Protein AF-A0A0N4UDG3-F1 (afdb_monomer)

InterPro domains:
  IPR010849 Gonadal family [PF07324] (89-144)
  IPR010849 Gonadal family [PTHR13054] (72-143)

Secondary structure (DSSP, 8-state):
--S--HHHHHHHHHHHHHHHHTTS-HHHHTTS-HHHHHHHHHHHTTSTHHHHHHHHHHHHHHHHHHHHHHHHHHHHHHTTSTTHHHHHHHHHHHHHHHHHHHHHHHHHHHHHTT-TT------HHHHHHHHHHHHHHHHHHHHHHHHHHH-

Nearest PDB structures (foldseek):
  1few-assembly1_A  TM=1.941E-01  e=2.650E+00  Homo sapiens
  8auw-assembly1_D  TM=1.947E-01  e=3.270E+00  Homo sapiens
  1g73-assembly2_B  TM=1.860E-01  e=2.147E+00  Homo sapiens
  7xgg-assembly2_D  TM=2.128E-01  e=3.633E+00  synthetic construct
  6h2e-assembly1_P-2  TM=2.485E-01  e=9.364E+00  Aeromonas hydrophila subsp. hydrophila AL09-71

pLDDT: mean 94.0, std 8.51, range [50.91, 98.38]

Mean predicted aligned error: 4.44 Å

Sequence (151 aa):
MEHFSIEERRSFMKEEMEVFVSKLDTRTSEQFNSALQKAIIESLLDGTVFPIVESLADLQNMTERQLFANRQQQLIELQSVPDLDTRMRLIDMDIVYELDKITTQQQDTLARAGVPGFRITKNCREIILQMAIIRFIVGVQKKIQNLSNIS

Solvent-accessible surface area (backbone atoms only — not comparable to full-atom values): 8556 Å² total; per-residue (Å²): 118,96,77,66,51,72,67,56,51,51,51,52,49,48,55,51,47,54,61,50,45,74,71,46,56,70,78,60,32,68,70,60,37,74,68,53,51,50,48,43,50,63,55,47,72,86,49,67,50,58,63,52,54,52,52,52,49,50,52,49,54,52,50,54,52,49,52,5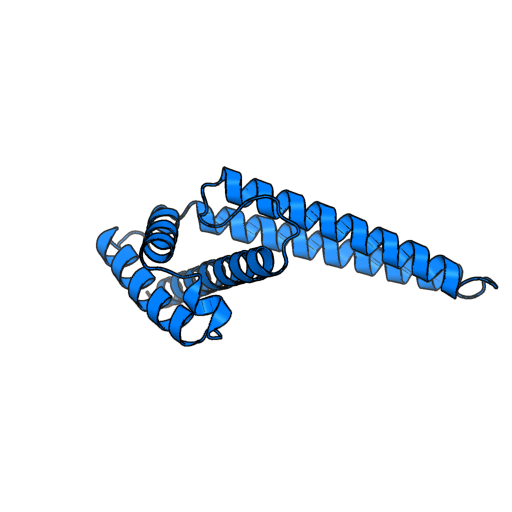2,52,52,51,54,52,50,50,66,75,36,69,86,48,98,56,38,71,62,53,50,52,52,52,53,50,52,50,52,54,53,51,52,50,52,50,45,51,50,27,43,51,40,31,74,72,58,42,70,82,46,54,72,74,87,50,67,70,57,49,53,48,41,52,51,51,51,53,49,55,55,50,50,50,53,51,54,54,53,54,54,75,76,108

Radius of gyration: 19.5 Å; Cα contacts (8 Å, |Δi|>4): 80; chains: 1; bounding box: 42×36×59 Å

Structure (mmCIF, N/CA/C/O backbone):
data_AF-A0A0N4UDG3-F1
#
_entry.id   AF-A0A0N4UDG3-F1
#
loop_
_atom_site.group_PDB
_atom_site.id
_atom_site.type_symbol
_atom_site.label_atom_id
_atom_site.label_alt_id
_atom_site.label_comp_id
_atom_site.label_asym_id
_atom_site.label_entity_id
_atom_site.label_seq_id
_atom_site.pdbx_PDB_ins_code
_atom_site.Cartn_x
_atom_site.Cartn_y
_atom_site.Cartn_z
_atom_site.occupancy
_atom_site.B_iso_or_equiv
_atom_site.auth_seq_id
_atom_site.auth_comp_id
_atom_site.auth_asym_id
_atom_site.auth_atom_id
_atom_site.pdbx_PDB_model_num
ATOM 1 N N . MET A 1 1 ? -1.680 17.991 20.068 1.00 50.91 1 MET A N 1
ATOM 2 C CA . MET A 1 1 ? -2.593 16.907 20.510 1.00 50.91 1 MET A CA 1
ATOM 3 C C . MET A 1 1 ? -2.157 16.278 21.842 1.00 50.91 1 MET A C 1
ATOM 5 O O . MET A 1 1 ? -2.417 15.105 22.062 1.00 50.91 1 MET A O 1
ATOM 9 N N . GLU A 1 2 ? -1.581 17.034 22.782 1.00 52.06 2 GLU A N 1
ATOM 10 C CA . GLU A 1 2 ? -1.288 16.494 24.128 1.00 52.06 2 GLU A CA 1
ATOM 11 C C . GLU A 1 2 ? -2.533 16.399 25.036 1.00 52.06 2 GLU A C 1
ATOM 13 O O . GLU A 1 2 ? -2.433 15.941 26.168 1.00 52.06 2 GLU A O 1
ATOM 18 N N . HIS A 1 3 ? -3.721 16.782 24.542 1.00 60.56 3 HIS A N 1
ATOM 19 C CA . HIS A 1 3 ? -4.931 16.917 25.365 1.00 60.56 3 HIS A CA 1
ATOM 20 C C . HIS A 1 3 ? -6.165 16.133 24.906 1.00 60.56 3 HIS A C 1
ATOM 22 O O . HIS A 1 3 ? -7.163 16.161 25.616 1.00 60.56 3 HIS A O 1
ATOM 28 N N . PHE A 1 4 ? -6.127 15.417 23.776 1.00 69.00 4 PHE A N 1
ATOM 29 C CA . PHE A 1 4 ? -7.256 14.552 23.415 1.00 69.00 4 PHE A CA 1
ATOM 30 C C . PHE A 1 4 ? -7.130 13.200 24.111 1.00 69.00 4 PHE A C 1
ATOM 32 O O . PHE A 1 4 ? -6.128 12.499 23.954 1.00 69.00 4 PHE A O 1
ATOM 39 N N . SER A 1 5 ? -8.172 12.816 24.839 1.00 85.44 5 SER A N 1
ATOM 40 C CA . SER A 1 5 ? -8.326 11.463 25.356 1.00 85.44 5 SER A CA 1
ATOM 41 C C . SER A 1 5 ? -8.369 10.443 24.211 1.00 85.44 5 SER A C 1
ATOM 43 O O . SER A 1 5 ? -8.727 10.751 23.070 1.00 85.44 5 SER A O 1
ATOM 45 N N . ILE A 1 6 ? -8.025 9.190 24.517 1.00 87.44 6 ILE A N 1
ATOM 46 C CA . ILE A 1 6 ? -8.108 8.081 23.555 1.00 87.44 6 ILE A CA 1
ATOM 47 C C . ILE A 1 6 ? -9.532 7.954 22.986 1.00 87.44 6 ILE A C 1
ATOM 49 O O . ILE A 1 6 ? -9.688 7.685 21.797 1.00 87.44 6 ILE A O 1
ATOM 53 N N . GLU A 1 7 ? -10.565 8.207 23.796 1.00 91.75 7 GLU A N 1
ATOM 54 C CA . GLU A 1 7 ? -11.965 8.142 23.359 1.00 91.75 7 GLU A CA 1
ATOM 55 C C . GLU A 1 7 ? -12.338 9.252 22.374 1.00 91.75 7 GLU A C 1
ATOM 57 O O . GLU A 1 7 ? -13.044 8.999 21.395 1.00 91.75 7 GLU A O 1
ATOM 62 N N . GLU A 1 8 ? -11.834 10.470 22.577 1.00 90.75 8 GLU A N 1
ATOM 63 C CA . GLU A 1 8 ? -12.046 11.566 21.628 1.00 90.75 8 GLU A CA 1
ATOM 64 C C . GLU A 1 8 ? -11.321 11.292 20.308 1.00 90.75 8 GLU A C 1
ATOM 66 O O . GLU A 1 8 ? -11.908 11.466 19.240 1.00 90.75 8 GLU A O 1
ATOM 71 N N . ARG A 1 9 ? -10.081 10.775 20.358 1.00 91.00 9 ARG A N 1
ATOM 72 C CA . ARG A 1 9 ? -9.344 10.365 19.147 1.00 91.00 9 ARG A CA 1
ATOM 73 C C . ARG A 1 9 ? -10.076 9.250 18.406 1.00 91.00 9 ARG A C 1
ATOM 75 O O . ARG A 1 9 ? -10.213 9.327 17.188 1.00 91.00 9 ARG A O 1
ATOM 82 N N . ARG A 1 10 ? -10.584 8.244 19.125 1.00 95.44 10 ARG A N 1
ATOM 83 C CA . ARG A 1 10 ? -11.375 7.152 18.540 1.00 95.44 10 ARG A CA 1
ATOM 84 C C . ARG A 1 10 ? -12.646 7.677 17.882 1.00 95.44 10 ARG A C 1
ATOM 86 O O . ARG A 1 10 ? -12.941 7.283 16.757 1.00 95.44 10 ARG A O 1
ATOM 93 N N . SER A 1 11 ? -13.374 8.562 18.559 1.00 94.94 11 SER A N 1
ATOM 94 C CA . SER A 1 11 ? -14.616 9.148 18.040 1.00 94.94 11 SER A CA 1
ATOM 95 C C . SER A 1 11 ? -14.354 9.949 16.767 1.00 94.94 11 SER A C 1
ATOM 97 O O . SER A 1 11 ? -14.986 9.693 15.746 1.00 94.94 11 SER A O 1
ATOM 99 N N . PHE A 1 12 ? -13.329 10.803 16.783 1.00 94.50 12 PHE A N 1
ATOM 100 C CA . PHE A 1 12 ? -12.879 11.538 15.604 1.00 94.50 12 PHE A CA 1
ATOM 101 C C . PHE A 1 12 ? -12.511 10.602 14.442 1.00 94.50 12 PHE A C 1
ATOM 103 O O . PHE A 1 12 ? -13.005 10.757 13.329 1.00 94.50 12 PHE A O 1
ATOM 110 N N . MET A 1 13 ? -11.680 9.584 14.688 1.00 95.38 13 MET A N 1
ATOM 111 C CA . MET A 1 13 ? -11.277 8.636 13.641 1.00 95.38 13 MET A CA 1
ATOM 112 C C . MET A 1 13 ? -12.455 7.826 13.094 1.00 95.38 13 MET A C 1
ATOM 114 O O . MET A 1 13 ? -12.442 7.451 11.922 1.00 95.38 13 MET A O 1
ATOM 118 N N . LYS A 1 14 ? -13.473 7.559 13.916 1.00 97.19 14 LYS A N 1
ATOM 119 C CA . LYS A 1 14 ? -14.694 6.880 13.485 1.00 97.19 14 LYS A CA 1
ATOM 120 C C . LYS A 1 14 ? -15.520 7.752 12.541 1.00 97.19 14 LYS A C 1
ATOM 122 O O . LYS A 1 14 ? -15.895 7.274 11.475 1.00 97.19 14 LYS A O 1
ATOM 127 N N . GLU A 1 15 ? -15.742 9.018 12.886 1.00 97.00 15 GLU A N 1
ATOM 128 C CA . GLU A 1 15 ? -16.426 9.976 12.005 1.00 97.00 15 GLU A CA 1
ATOM 129 C C . GLU A 1 15 ? -15.684 10.117 10.668 1.00 97.00 15 GLU A C 1
ATOM 131 O O . GLU A 1 15 ? -16.279 10.054 9.590 1.00 97.00 15 GLU A O 1
ATOM 136 N N . GLU A 1 16 ? -14.355 10.212 10.722 1.00 97.31 16 GLU A N 1
ATOM 137 C CA . GLU A 1 16 ? -13.513 10.263 9.530 1.00 97.31 16 GLU A CA 1
ATOM 138 C C . GLU A 1 16 ? -13.589 8.985 8.686 1.00 97.31 16 GLU A C 1
ATOM 140 O O . GLU A 1 16 ? -13.614 9.064 7.455 1.00 97.31 16 GLU A O 1
ATOM 145 N N . MET A 1 17 ? -13.662 7.810 9.317 1.00 98.06 17 MET A N 1
ATOM 146 C CA . MET A 1 17 ? -13.830 6.530 8.624 1.00 98.06 17 MET A CA 1
ATOM 147 C C . MET A 1 17 ? -15.176 6.469 7.894 1.00 98.06 17 MET A C 1
ATOM 149 O O . MET A 1 17 ? -15.220 6.070 6.733 1.00 98.06 17 MET A O 1
ATOM 153 N N . GLU A 1 18 ? -16.266 6.912 8.523 1.00 97.25 18 GLU A N 1
ATOM 154 C CA . GLU A 1 18 ? -17.600 6.945 7.906 1.00 97.25 18 GLU A CA 1
ATOM 155 C C . GLU A 1 18 ? -17.631 7.882 6.683 1.00 97.25 18 GLU A C 1
ATOM 157 O O . GLU A 1 18 ? -18.104 7.518 5.597 1.00 97.25 18 GLU A O 1
ATOM 162 N N . VAL A 1 19 ? -17.034 9.071 6.813 1.00 97.50 19 VAL A N 1
ATOM 163 C CA . VAL A 1 19 ? -16.882 10.022 5.700 1.00 97.50 19 VAL A CA 1
ATOM 164 C C . VAL A 1 19 ? -15.976 9.464 4.599 1.00 97.50 19 VAL A C 1
ATOM 166 O O . VAL A 1 19 ? -16.218 9.719 3.419 1.00 97.50 19 VAL A O 1
ATOM 169 N N . PHE A 1 20 ? -14.930 8.717 4.947 1.00 98.06 20 PHE A N 1
ATOM 170 C CA . PHE A 1 20 ? -14.031 8.111 3.970 1.00 98.06 20 PHE A CA 1
ATOM 171 C C . PHE A 1 20 ? -14.721 6.988 3.189 1.00 98.06 20 PHE A C 1
ATOM 173 O O . PHE A 1 20 ? -14.734 7.021 1.959 1.00 98.06 20 PHE A O 1
ATOM 180 N N . VAL A 1 21 ? -15.343 6.034 3.888 1.00 97.31 21 VAL A N 1
ATOM 181 C CA . VAL A 1 21 ? -16.001 4.867 3.282 1.00 97.31 21 VAL A CA 1
ATOM 182 C C . VAL A 1 21 ? -17.169 5.285 2.388 1.00 97.31 21 VAL A C 1
ATOM 184 O O . VAL A 1 21 ? -17.331 4.717 1.310 1.00 97.31 21 VAL A O 1
ATOM 187 N N . SER A 1 22 ? -17.929 6.319 2.764 1.00 96.56 22 SER A N 1
ATOM 188 C CA . SER A 1 22 ? -19.033 6.844 1.938 1.00 96.56 22 SER A CA 1
ATOM 189 C C . SER A 1 22 ? -18.592 7.455 0.600 1.00 96.56 22 SER A C 1
ATOM 191 O O . SER A 1 22 ? -19.417 7.611 -0.298 1.00 96.56 22 SER A O 1
ATOM 193 N N . LYS A 1 23 ? -17.302 7.782 0.438 1.00 96.94 23 LYS A N 1
ATOM 194 C CA . LYS A 1 23 ? -16.727 8.329 -0.804 1.00 96.94 23 LYS A CA 1
ATOM 195 C C . LYS A 1 23 ? -16.056 7.274 -1.684 1.00 96.94 23 LYS A C 1
ATOM 197 O O . LYS A 1 23 ? -15.596 7.606 -2.776 1.00 96.94 23 LYS A O 1
ATOM 202 N N . LEU A 1 24 ? -15.945 6.034 -1.211 1.00 96.19 24 LEU A N 1
ATOM 203 C CA . LEU A 1 24 ? -15.365 4.938 -1.981 1.00 96.19 24 LEU A CA 1
ATOM 204 C C . LEU A 1 24 ? -16.375 4.380 -2.987 1.00 96.19 24 LEU A C 1
ATOM 206 O O . LEU A 1 24 ? -17.587 4.450 -2.790 1.00 96.19 24 LEU A O 1
ATOM 210 N N . ASP A 1 25 ? -15.865 3.772 -4.058 1.00 96.19 25 ASP A N 1
ATOM 211 C CA . ASP A 1 25 ? -16.695 2.952 -4.933 1.00 96.19 25 ASP A CA 1
ATOM 212 C C . ASP A 1 25 ? -17.244 1.732 -4.175 1.00 96.19 25 ASP A C 1
ATOM 214 O O . ASP A 1 25 ? -16.649 1.270 -3.199 1.00 96.19 25 ASP A O 1
ATOM 218 N N . THR A 1 26 ? -18.357 1.176 -4.658 1.00 94.25 26 THR A N 1
ATOM 219 C CA . THR A 1 26 ? -19.071 0.071 -4.002 1.00 94.25 26 THR A CA 1
ATOM 220 C C . THR A 1 26 ? -18.182 -1.142 -3.716 1.00 94.25 26 THR A C 1
ATOM 222 O O . THR A 1 26 ? -18.271 -1.733 -2.647 1.00 94.25 26 THR A O 1
ATOM 225 N N . ARG A 1 27 ? -17.283 -1.514 -4.637 1.00 93.56 27 ARG A N 1
ATOM 226 C CA . ARG A 1 27 ? -16.447 -2.714 -4.465 1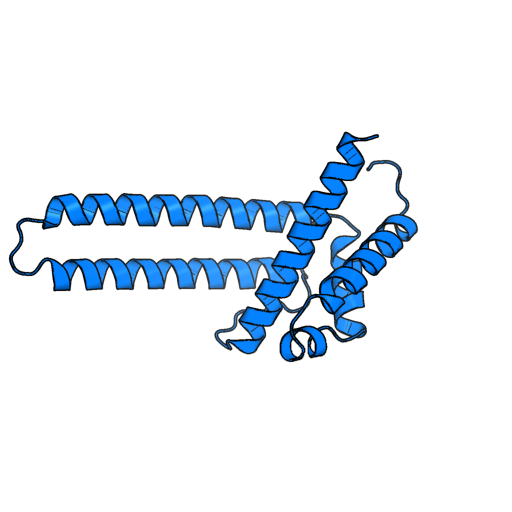.00 93.56 27 ARG A CA 1
ATOM 227 C C . ARG A 1 27 ? -15.359 -2.500 -3.421 1.00 93.56 27 ARG A C 1
ATOM 229 O O . ARG A 1 27 ? -14.968 -3.441 -2.733 1.00 93.56 27 ARG A O 1
ATOM 236 N N . THR A 1 28 ? -14.829 -1.285 -3.326 1.00 93.06 28 THR A N 1
ATOM 237 C CA . THR A 1 28 ? -13.846 -0.953 -2.296 1.00 93.06 28 THR A CA 1
ATOM 238 C C . THR A 1 28 ? -14.528 -0.765 -0.943 1.00 93.06 28 THR A C 1
ATOM 240 O O . THR A 1 28 ? -14.026 -1.294 0.043 1.00 93.06 28 THR A O 1
ATOM 243 N N . SER A 1 29 ? -15.685 -0.097 -0.873 1.00 94.50 29 SER A N 1
ATOM 244 C CA . SER A 1 29 ? -16.400 0.131 0.392 1.00 94.50 29 SER A CA 1
ATOM 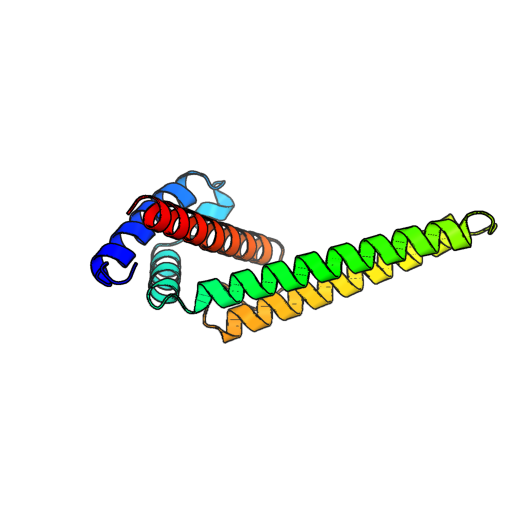245 C C . SER A 1 29 ? -16.889 -1.165 1.049 1.00 94.50 29 SER A C 1
ATOM 247 O O . SER A 1 29 ? -16.760 -1.303 2.263 1.00 94.50 29 SER A O 1
ATOM 249 N N . GLU A 1 30 ? -17.338 -2.158 0.272 1.00 94.38 30 GLU A N 1
ATOM 250 C CA . GLU A 1 30 ? -17.727 -3.488 0.778 1.00 94.38 30 GLU A CA 1
ATOM 251 C C . GLU A 1 30 ? -16.583 -4.225 1.495 1.00 94.38 30 GLU A C 1
ATOM 253 O O . GLU A 1 30 ? -16.821 -5.020 2.406 1.00 94.38 30 GLU A O 1
ATOM 258 N N . GLN A 1 31 ? -15.328 -3.949 1.124 1.00 95.94 31 GLN A N 1
ATOM 259 C CA . GLN A 1 31 ? -14.164 -4.535 1.792 1.00 95.94 31 GLN A CA 1
ATOM 260 C C . GLN A 1 31 ? -13.902 -3.902 3.169 1.00 95.94 31 GLN A C 1
ATOM 262 O O . GLN A 1 31 ? -13.315 -4.551 4.036 1.00 95.94 31 GLN A O 1
ATOM 267 N N . PHE A 1 32 ? -14.388 -2.681 3.416 1.00 96.81 32 PHE A N 1
ATOM 268 C CA . PHE A 1 32 ? -14.329 -2.004 4.715 1.00 96.81 32 PHE A CA 1
ATOM 269 C C . PHE A 1 32 ? -15.488 -2.444 5.615 1.00 96.81 32 PHE A C 1
ATOM 271 O O . PHE A 1 32 ? -16.329 -1.643 6.017 1.00 96.81 32 PHE A O 1
ATOM 278 N N . ASN A 1 33 ? -15.542 -3.729 5.965 1.00 95.38 33 ASN A N 1
ATOM 279 C CA . ASN A 1 33 ? -16.512 -4.208 6.951 1.00 95.38 33 ASN A CA 1
ATOM 280 C C . ASN A 1 33 ? -16.239 -3.625 8.355 1.00 95.38 33 ASN A C 1
ATOM 282 O O . ASN A 1 33 ? -15.158 -3.104 8.640 1.00 95.38 33 ASN A O 1
ATOM 286 N N . SER A 1 34 ? -17.218 -3.733 9.255 1.00 95.94 34 SER A N 1
ATOM 287 C CA . SER A 1 34 ? -17.140 -3.155 10.606 1.00 95.94 34 SER A CA 1
ATOM 288 C C . SER A 1 34 ? -15.940 -3.652 11.420 1.00 95.94 34 SER A C 1
ATOM 290 O O . SER A 1 34 ? -15.359 -2.885 12.188 1.00 95.94 34 SER A O 1
ATOM 292 N N . ALA A 1 35 ? -15.533 -4.912 11.234 1.00 97.44 35 ALA A N 1
ATOM 293 C CA . ALA A 1 35 ? -14.374 -5.480 11.912 1.00 97.44 35 ALA A CA 1
ATOM 294 C C . ALA A 1 35 ? -13.065 -4.844 11.421 1.00 97.44 35 ALA A C 1
ATOM 296 O O . ALA A 1 35 ? -12.236 -4.452 12.243 1.00 97.44 35 ALA A O 1
ATOM 297 N N . LEU A 1 36 ? -12.901 -4.685 10.103 1.00 97.56 36 LEU A N 1
ATOM 298 C CA . LEU A 1 36 ? -11.728 -4.038 9.520 1.00 97.56 36 LEU A CA 1
ATOM 299 C C . LEU A 1 36 ? -11.661 -2.558 9.906 1.00 97.56 36 LEU A C 1
ATOM 301 O O . LEU A 1 36 ? -10.607 -2.098 10.332 1.00 97.56 36 LEU A O 1
ATOM 305 N N . GLN A 1 37 ? -12.779 -1.829 9.822 1.00 98.25 37 GLN A N 1
ATOM 306 C CA . GLN A 1 37 ? -12.833 -0.420 10.223 1.00 98.25 37 GLN A CA 1
ATOM 307 C C . GLN A 1 37 ? -12.396 -0.235 11.679 1.00 98.25 37 GLN A C 1
ATOM 309 O O . GLN A 1 37 ? -11.533 0.594 11.964 1.00 98.25 37 GLN A O 1
ATOM 314 N N . LYS A 1 38 ? -12.944 -1.048 12.595 1.00 97.75 38 LYS A N 1
ATOM 315 C CA . LYS A 1 38 ? -12.562 -1.020 14.010 1.00 97.75 38 LYS A CA 1
ATOM 316 C C . LYS A 1 38 ? -11.077 -1.327 14.190 1.00 97.75 38 LYS A C 1
ATOM 318 O O . LYS A 1 38 ? -10.399 -0.586 14.888 1.00 97.75 38 LYS A O 1
ATOM 323 N N . ALA A 1 39 ? -10.570 -2.383 13.554 1.00 98.12 39 ALA A N 1
ATOM 324 C CA . ALA A 1 39 ? -9.163 -2.757 13.665 1.00 98.12 39 ALA A CA 1
ATOM 325 C C . ALA A 1 39 ? -8.235 -1.633 13.179 1.00 98.12 39 ALA A C 1
ATOM 327 O O . ALA A 1 39 ? -7.247 -1.335 13.847 1.00 98.12 39 ALA A O 1
ATOM 328 N N . ILE A 1 40 ? -8.560 -0.994 12.046 1.00 98.25 40 ILE A N 1
ATOM 329 C CA . ILE A 1 40 ? -7.786 0.139 11.526 1.00 98.25 40 ILE A CA 1
ATOM 330 C C . ILE A 1 40 ? -7.790 1.270 12.551 1.00 98.25 40 ILE A C 1
ATOM 332 O O . ILE A 1 40 ? -6.718 1.735 12.916 1.00 98.25 40 ILE A O 1
ATOM 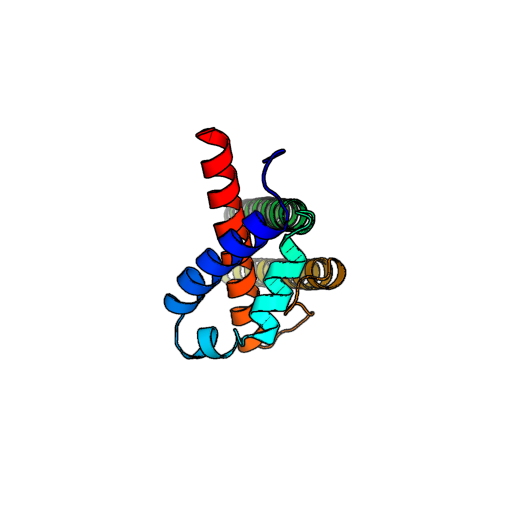336 N N . ILE A 1 41 ? -8.958 1.676 13.060 1.00 97.69 41 ILE A N 1
ATOM 337 C CA . ILE A 1 41 ? -9.045 2.760 14.048 1.00 97.69 41 ILE A CA 1
ATOM 338 C C . ILE A 1 41 ? -8.186 2.444 15.275 1.00 97.69 41 ILE A C 1
ATOM 340 O O . ILE A 1 41 ? -7.352 3.267 15.632 1.00 97.69 41 ILE A O 1
ATOM 344 N N . GLU A 1 42 ? -8.321 1.252 15.869 1.00 97.19 42 GLU A N 1
ATOM 345 C CA . GLU A 1 42 ? -7.523 0.868 17.042 1.00 97.19 42 GLU A CA 1
ATOM 346 C C . GLU A 1 42 ? -6.014 0.903 16.752 1.00 97.19 42 GLU A C 1
ATOM 348 O O . GLU A 1 42 ? -5.255 1.396 17.583 1.00 97.19 42 GLU A O 1
ATOM 353 N N . SER A 1 43 ? -5.577 0.472 15.560 1.00 96.75 43 SER A N 1
ATOM 354 C CA . SER A 1 43 ? -4.157 0.514 15.168 1.00 96.75 43 SER A CA 1
ATOM 355 C C . SER A 1 43 ? -3.581 1.929 15.036 1.00 96.75 43 SER A C 1
ATOM 357 O O . SER A 1 43 ? -2.368 2.097 15.035 1.00 96.75 43 SER A O 1
ATOM 359 N N . LEU A 1 44 ? -4.430 2.956 14.921 1.00 96.25 44 LEU A N 1
ATOM 360 C CA . LEU A 1 44 ? -4.003 4.348 14.757 1.00 96.25 44 LEU A CA 1
ATOM 361 C C . LEU A 1 44 ? -4.015 5.150 16.066 1.00 96.25 44 LEU A C 1
ATOM 363 O O . LEU A 1 44 ? -3.464 6.252 16.100 1.00 96.25 44 LEU A O 1
ATOM 367 N N . LEU A 1 45 ? -4.635 4.640 17.137 1.00 94.12 45 LEU A N 1
ATOM 368 C CA . LEU A 1 45 ? -4.874 5.412 18.366 1.00 94.12 45 LEU A CA 1
ATOM 369 C C . LEU A 1 45 ? -3.591 5.810 19.101 1.00 94.12 45 LEU A C 1
ATOM 371 O O . LEU A 1 45 ? -3.528 6.908 19.664 1.00 94.12 45 LEU A O 1
ATOM 375 N N . ASP A 1 46 ? -2.575 4.946 19.091 1.00 92.06 46 ASP A N 1
ATOM 376 C CA . ASP A 1 46 ? -1.281 5.229 19.724 1.00 92.06 46 ASP A CA 1
ATOM 377 C C . ASP A 1 46 ? -0.418 6.211 18.911 1.00 92.06 46 ASP A C 1
ATOM 379 O O . ASP A 1 46 ? 0.517 6.813 19.437 1.00 92.06 46 ASP A O 1
ATOM 383 N N . GLY A 1 47 ? -0.778 6.438 17.646 1.00 92.19 47 GLY A N 1
ATOM 384 C CA . GLY A 1 47 ? -0.106 7.346 16.729 1.00 92.19 47 GLY A CA 1
ATOM 385 C C . GLY A 1 47 ? 1.207 6.831 16.133 1.00 92.19 47 GLY A C 1
ATOM 386 O O . GLY A 1 47 ? 1.815 7.554 15.347 1.00 92.19 47 GLY A O 1
ATOM 387 N N . THR A 1 48 ? 1.643 5.610 16.444 1.00 94.25 48 THR A N 1
ATOM 388 C CA . THR A 1 48 ? 2.920 5.038 15.978 1.00 94.25 48 THR A CA 1
ATOM 389 C C . THR A 1 48 ? 2.928 4.723 14.483 1.00 94.25 48 THR A C 1
ATOM 391 O O . THR A 1 48 ? 3.973 4.789 13.836 1.00 94.25 48 THR A O 1
ATOM 394 N N . VAL A 1 49 ? 1.758 4.445 13.905 1.00 96.81 49 VAL A N 1
ATOM 395 C CA . VAL A 1 49 ? 1.608 4.156 12.472 1.00 96.81 49 VAL A CA 1
ATOM 396 C C . VAL A 1 49 ? 1.852 5.396 11.605 1.00 96.81 49 VAL A C 1
ATOM 398 O O . VAL A 1 49 ? 2.359 5.264 10.492 1.00 96.81 49 VAL A O 1
ATOM 401 N N . PHE A 1 50 ? 1.540 6.606 12.087 1.00 96.19 50 PHE A N 1
ATOM 402 C CA . PHE A 1 50 ? 1.651 7.817 11.263 1.00 96.19 50 PHE A CA 1
ATOM 403 C C . PHE A 1 50 ? 3.100 8.133 10.843 1.00 96.19 50 PHE A C 1
ATOM 405 O O . PHE A 1 50 ? 3.322 8.280 9.640 1.00 96.19 50 PHE A O 1
ATOM 412 N N . PRO A 1 51 ? 4.103 8.151 11.749 1.00 96.25 51 PRO A N 1
ATOM 413 C CA . PRO A 1 51 ? 5.503 8.323 11.355 1.00 96.25 51 PRO A CA 1
ATOM 414 C C . PRO A 1 51 ? 6.019 7.226 10.416 1.00 96.25 51 PRO A C 1
ATOM 416 O O . PRO A 1 51 ? 6.866 7.492 9.568 1.00 96.25 51 PRO A O 1
ATOM 419 N N . ILE A 1 52 ? 5.512 5.992 10.540 1.00 97.44 52 ILE A N 1
ATOM 420 C CA . ILE A 1 52 ? 5.897 4.887 9.648 1.00 97.44 52 ILE A CA 1
ATOM 421 C C . ILE A 1 52 ? 5.398 5.168 8.231 1.00 97.44 52 ILE A C 1
ATOM 423 O O . ILE A 1 52 ? 6.171 5.084 7.280 1.00 97.44 52 ILE A O 1
ATOM 427 N N . VAL A 1 53 ? 4.120 5.528 8.081 1.00 97.06 53 VAL A N 1
ATOM 428 C CA . VAL A 1 53 ? 3.536 5.854 6.771 1.00 97.06 53 VAL A CA 1
ATOM 429 C C . VAL A 1 53 ? 4.211 7.080 6.152 1.00 97.06 53 VAL A C 1
ATOM 431 O O . VAL A 1 53 ? 4.489 7.067 4.956 1.00 97.06 53 VAL A O 1
ATOM 434 N N . GLU A 1 54 ? 4.528 8.099 6.951 1.00 96.12 54 GLU A N 1
ATOM 435 C CA . GLU A 1 54 ? 5.273 9.282 6.506 1.00 96.12 54 GLU A CA 1
ATOM 436 C C . GLU A 1 54 ? 6.676 8.911 6.004 1.00 96.12 54 GLU A C 1
ATOM 438 O O . GLU A 1 54 ? 7.024 9.216 4.865 1.00 96.12 54 GLU A O 1
ATOM 443 N N . SER A 1 55 ? 7.437 8.138 6.786 1.00 96.44 55 SER A N 1
ATOM 444 C CA . SER A 1 55 ? 8.771 7.673 6.391 1.00 96.44 55 SER A CA 1
ATOM 445 C C . SER A 1 55 ? 8.750 6.821 5.117 1.00 96.44 55 SER A C 1
ATOM 447 O O . SER A 1 55 ? 9.620 6.973 4.257 1.00 96.44 55 SER A O 1
ATOM 449 N N . LEU A 1 56 ? 7.753 5.943 4.958 1.00 97.31 56 LEU A N 1
ATOM 450 C CA . LEU A 1 56 ? 7.593 5.135 3.746 1.00 97.31 56 LEU A CA 1
ATOM 451 C C . LEU A 1 56 ? 7.230 5.986 2.523 1.00 97.31 56 LEU A C 1
ATOM 453 O O . LEU A 1 56 ? 7.708 5.690 1.426 1.00 97.31 56 LEU A O 1
ATOM 457 N N . ALA A 1 57 ? 6.411 7.027 2.698 1.00 95.25 57 ALA A N 1
ATOM 458 C CA . ALA A 1 57 ? 6.065 7.957 1.629 1.00 95.25 57 ALA A CA 1
ATOM 459 C C . ALA A 1 57 ? 7.281 8.789 1.196 1.00 95.25 57 ALA A C 1
ATOM 461 O O . ALA A 1 57 ? 7.513 8.962 -0.000 1.00 95.25 57 ALA A O 1
ATOM 462 N N . ASP A 1 58 ? 8.094 9.251 2.145 1.00 96.25 58 ASP A N 1
ATOM 463 C CA . ASP A 1 58 ? 9.338 9.962 1.850 1.00 96.25 58 ASP A CA 1
ATOM 464 C C . ASP A 1 58 ? 10.339 9.067 1.121 1.00 96.25 58 ASP A C 1
ATOM 466 O O . ASP A 1 58 ? 10.903 9.477 0.104 1.00 96.25 58 ASP A O 1
ATOM 470 N N . LEU A 1 59 ? 10.516 7.824 1.584 1.00 95.25 59 LEU A N 1
ATOM 471 C CA . LEU A 1 59 ? 11.372 6.845 0.916 1.00 95.25 59 LEU A CA 1
ATOM 472 C C . LEU A 1 59 ? 10.913 6.604 -0.525 1.00 95.25 59 LEU A C 1
ATOM 474 O O . LEU A 1 59 ? 11.728 6.679 -1.442 1.00 95.25 59 LEU A O 1
ATOM 478 N N . GLN A 1 60 ? 9.611 6.392 -0.733 1.00 95.56 60 GLN A N 1
ATOM 479 C CA . GLN A 1 60 ? 9.039 6.226 -2.067 1.00 95.56 60 GLN A CA 1
ATOM 480 C C . GLN A 1 60 ? 9.304 7.440 -2.957 1.00 95.56 60 GLN A C 1
ATOM 482 O O . GLN A 1 60 ? 9.815 7.287 -4.064 1.00 95.56 60 GLN A O 1
ATOM 487 N N .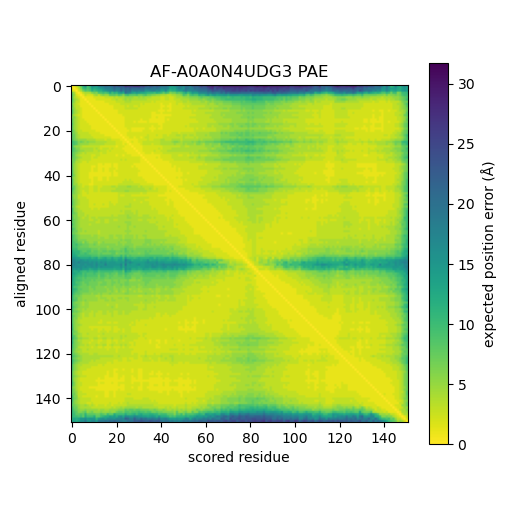 ASN A 1 61 ? 9.023 8.647 -2.461 1.00 96.50 61 ASN A N 1
ATOM 488 C CA . ASN A 1 61 ? 9.234 9.886 -3.205 1.00 96.50 61 ASN A CA 1
ATOM 489 C C . ASN A 1 61 ? 10.706 10.081 -3.596 1.00 96.50 61 ASN A C 1
ATOM 491 O O . ASN A 1 61 ? 10.999 10.520 -4.711 1.00 96.50 61 ASN A O 1
ATOM 495 N N . MET A 1 62 ? 11.642 9.778 -2.692 1.00 96.88 62 MET A N 1
ATOM 496 C CA . MET A 1 62 ? 13.076 9.855 -2.979 1.00 96.88 62 MET A CA 1
ATOM 497 C C . MET A 1 62 ? 13.482 8.844 -4.053 1.00 96.88 62 MET A C 1
ATOM 499 O O . MET A 1 62 ? 14.154 9.217 -5.016 1.00 96.88 62 MET A O 1
ATOM 503 N N . THR A 1 63 ? 13.039 7.592 -3.926 1.00 95.88 63 THR A N 1
ATOM 504 C CA . THR A 1 63 ? 13.347 6.536 -4.894 1.00 95.88 63 THR A CA 1
ATOM 505 C C . THR A 1 63 ? 12.767 6.846 -6.272 1.00 95.88 63 THR A C 1
ATOM 507 O O . THR A 1 63 ? 13.491 6.766 -7.260 1.00 95.88 63 THR A O 1
ATOM 510 N N . GLU A 1 64 ? 11.506 7.270 -6.365 1.00 97.25 64 GLU A N 1
ATOM 511 C CA . GLU A 1 64 ? 10.872 7.630 -7.640 1.00 97.25 64 GLU A CA 1
ATOM 512 C C . GLU A 1 64 ? 11.602 8.789 -8.330 1.00 97.25 64 GLU A C 1
ATOM 514 O O . GLU A 1 64 ? 11.870 8.730 -9.532 1.00 97.25 64 GLU A O 1
ATOM 519 N N . ARG A 1 65 ? 12.004 9.818 -7.571 1.00 98.12 65 ARG A N 1
ATOM 520 C CA . ARG A 1 65 ? 12.806 10.932 -8.103 1.00 98.12 65 ARG A CA 1
ATOM 521 C C . ARG A 1 65 ? 14.158 10.464 -8.626 1.00 98.12 65 ARG A C 1
ATOM 523 O O . ARG A 1 65 ? 14.579 10.917 -9.689 1.00 98.12 65 ARG A O 1
ATOM 530 N N . GLN A 1 66 ? 14.828 9.568 -7.905 1.00 97.81 66 GLN A N 1
ATOM 531 C CA . GLN A 1 66 ? 16.115 9.022 -8.324 1.00 97.81 66 GLN A CA 1
ATOM 532 C C . GLN A 1 66 ? 15.980 8.161 -9.586 1.00 97.81 66 GLN A C 1
ATOM 534 O O . GLN A 1 66 ? 16.746 8.344 -10.530 1.00 97.81 66 GLN A O 1
ATOM 539 N N . LEU A 1 67 ? 14.992 7.263 -9.638 1.00 97.75 67 LEU A N 1
ATOM 540 C CA . LEU A 1 67 ? 14.722 6.426 -10.810 1.00 97.75 67 LEU A CA 1
ATOM 541 C C . LEU A 1 67 ? 14.386 7.282 -12.036 1.00 97.75 67 LEU A C 1
ATOM 543 O O . LEU A 1 67 ? 14.926 7.047 -13.116 1.00 97.75 67 LEU A O 1
ATOM 547 N N . PHE A 1 68 ? 13.567 8.324 -11.865 1.00 97.56 68 PHE A N 1
ATOM 548 C CA . PHE A 1 68 ? 13.251 9.262 -12.939 1.00 97.56 68 PHE A CA 1
ATOM 549 C C . PHE A 1 68 ? 14.488 10.030 -13.422 1.00 97.56 68 PHE A C 1
ATOM 551 O O . PHE A 1 68 ? 14.727 10.113 -14.626 1.00 97.56 68 PHE A O 1
ATOM 558 N N . ALA A 1 69 ? 15.305 10.557 -12.508 1.00 97.94 69 ALA A N 1
ATOM 559 C CA . ALA A 1 69 ? 16.540 11.253 -12.867 1.00 97.94 69 ALA A CA 1
ATOM 560 C C . ALA A 1 69 ? 17.507 10.334 -13.635 1.00 97.94 69 ALA A C 1
ATOM 562 O O . ALA A 1 69 ? 18.027 10.724 -14.680 1.00 97.94 69 ALA A O 1
ATOM 563 N N . ASN A 1 70 ? 17.675 9.091 -13.174 1.00 96.88 70 ASN A N 1
ATOM 564 C CA . ASN A 1 70 ? 18.499 8.087 -13.847 1.00 96.88 70 ASN A CA 1
ATOM 565 C C . ASN A 1 70 ? 17.971 7.768 -15.250 1.00 96.88 70 ASN A C 1
ATOM 567 O O . ASN A 1 70 ? 18.747 7.723 -16.202 1.00 96.88 70 ASN A O 1
ATOM 571 N N . ARG A 1 71 ? 16.651 7.609 -15.405 1.00 97.50 71 ARG A N 1
ATOM 572 C CA . ARG A 1 71 ? 16.010 7.391 -16.709 1.00 97.50 71 ARG A CA 1
ATOM 573 C C . ARG A 1 71 ? 16.304 8.528 -17.685 1.00 97.50 71 ARG A C 1
ATOM 575 O O . ARG A 1 71 ? 16.644 8.277 -18.838 1.00 97.50 71 ARG A O 1
ATOM 582 N N . GLN A 1 72 ? 16.173 9.774 -17.229 1.00 97.50 72 GLN A N 1
ATOM 583 C CA . GLN A 1 72 ? 16.435 10.955 -18.055 1.00 97.50 72 GLN A CA 1
ATOM 584 C C . GLN A 1 72 ? 17.905 11.027 -18.477 1.00 97.50 72 GLN A C 1
ATOM 586 O O . GLN A 1 72 ? 18.192 11.323 -19.635 1.00 97.50 72 GLN A O 1
ATOM 591 N N . GLN A 1 73 ? 18.826 10.703 -17.569 1.00 96.94 73 GLN A N 1
ATOM 592 C CA . GLN A 1 73 ? 20.253 10.650 -17.871 1.00 96.94 73 GLN A CA 1
ATOM 593 C C . GLN A 1 73 ? 20.570 9.577 -18.925 1.00 96.94 73 GLN A C 1
ATOM 595 O O . GLN A 1 73 ? 21.240 9.867 -19.914 1.00 96.94 73 GLN A O 1
ATOM 600 N N . GLN A 1 74 ? 20.021 8.369 -18.770 1.00 95.88 74 GLN A N 1
ATOM 601 C CA . GLN A 1 74 ? 20.190 7.289 -19.746 1.00 95.88 74 GLN A CA 1
ATOM 602 C C . GLN A 1 74 ? 19.624 7.654 -21.124 1.00 95.88 74 GLN A C 1
ATOM 604 O O . GLN A 1 74 ? 20.243 7.361 -22.144 1.00 95.88 74 GLN A O 1
ATOM 609 N N . LEU A 1 75 ? 18.478 8.339 -21.174 1.00 96.00 75 LEU A N 1
ATOM 610 C CA . LEU A 1 75 ? 17.901 8.806 -22.435 1.00 96.00 75 LEU A CA 1
ATOM 611 C C . LEU A 1 75 ? 18.841 9.776 -23.167 1.00 96.00 75 LEU A C 1
ATOM 613 O O . LEU A 1 75 ? 19.010 9.656 -24.378 1.00 96.00 75 LEU A O 1
ATOM 617 N N . ILE A 1 76 ? 19.475 10.705 -22.444 1.00 96.38 76 ILE A N 1
ATOM 618 C CA . ILE A 1 76 ? 20.450 11.648 -23.017 1.00 96.38 76 ILE A CA 1
ATOM 619 C C . ILE A 1 76 ? 21.678 10.901 -23.553 1.00 96.38 76 ILE A C 1
ATOM 621 O O . ILE A 1 76 ? 22.142 11.191 -24.655 1.00 96.38 76 ILE A O 1
ATOM 625 N N . GLU A 1 77 ? 22.198 9.935 -22.796 1.00 95.06 77 GLU A N 1
ATOM 626 C CA . GLU A 1 77 ? 23.381 9.150 -23.175 1.00 95.06 77 GLU A CA 1
ATOM 627 C C . GLU A 1 77 ? 23.135 8.267 -24.402 1.00 95.06 77 GLU A C 1
ATOM 629 O O . GLU A 1 77 ? 24.020 8.101 -25.242 1.00 95.06 77 GLU A O 1
ATOM 634 N N . LEU A 1 78 ? 21.927 7.717 -24.527 1.00 95.12 78 LEU A N 1
ATOM 635 C CA . LEU A 1 78 ? 21.586 6.748 -25.566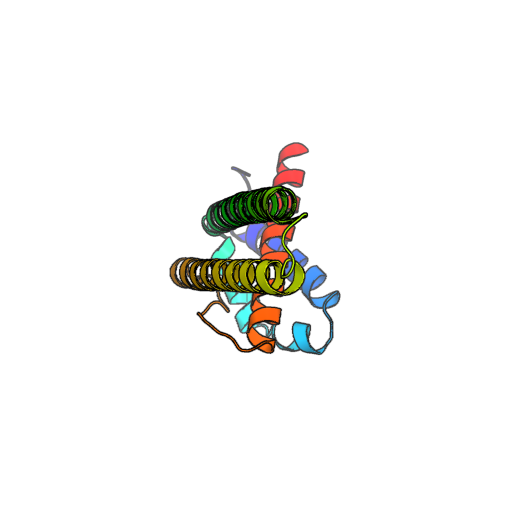 1.00 95.12 78 LEU A CA 1
ATOM 636 C C . LEU A 1 78 ? 20.938 7.373 -26.808 1.00 95.12 78 LEU A C 1
ATOM 638 O O . LEU A 1 78 ? 20.685 6.655 -27.774 1.00 95.12 78 LEU A O 1
ATOM 642 N N . GLN A 1 79 ? 20.684 8.687 -26.823 1.00 92.81 79 GLN A N 1
ATOM 643 C CA . GLN A 1 79 ? 19.865 9.354 -27.848 1.00 92.81 79 GLN A CA 1
ATOM 644 C C . GLN A 1 79 ? 20.334 9.148 -29.301 1.00 92.81 79 GLN A C 1
ATOM 646 O O . GLN A 1 79 ? 19.537 9.265 -30.228 1.00 92.81 79 GLN A O 1
ATOM 651 N N . SER A 1 80 ? 21.622 8.871 -29.517 1.00 93.25 80 SER A N 1
ATOM 652 C CA . SER A 1 80 ? 22.228 8.686 -30.843 1.00 93.25 80 SER A CA 1
ATOM 653 C C . SER A 1 80 ? 22.467 7.219 -31.215 1.00 93.25 80 SER A C 1
ATOM 655 O O . SER A 1 80 ? 23.022 6.938 -32.279 1.00 93.25 80 SER A O 1
ATOM 657 N N . VAL A 1 81 ? 22.076 6.274 -30.355 1.00 93.56 81 VAL A N 1
ATOM 658 C CA . VAL A 1 81 ? 22.338 4.848 -30.562 1.00 93.56 81 VAL A CA 1
ATOM 659 C C . VAL A 1 81 ? 21.226 4.228 -31.434 1.00 93.56 81 VAL A C 1
ATOM 661 O O . VAL A 1 81 ? 20.048 4.478 -31.174 1.00 93.56 81 VAL A O 1
ATOM 664 N N . PRO A 1 82 ? 21.551 3.398 -32.453 1.00 91.06 82 PRO A N 1
ATOM 665 C CA . PRO A 1 82 ? 20.565 2.851 -33.400 1.00 91.06 82 PRO A CA 1
ATOM 666 C C . PRO A 1 82 ? 19.429 2.015 -32.785 1.00 91.06 82 PRO A C 1
ATOM 668 O O . PRO A 1 82 ? 18.403 1.812 -33.428 1.00 91.06 82 PRO A O 1
ATOM 671 N N . ASP A 1 83 ? 19.609 1.497 -31.569 1.00 94.38 83 ASP A N 1
ATOM 672 C CA . ASP A 1 83 ? 18.676 0.630 -30.841 1.00 94.38 83 ASP A CA 1
ATOM 673 C C . ASP A 1 83 ? 18.069 1.314 -29.595 1.00 94.38 83 ASP A C 1
ATOM 675 O O . ASP A 1 83 ? 17.619 0.623 -28.674 1.00 94.38 83 ASP A O 1
ATOM 679 N N . LEU A 1 84 ? 18.033 2.656 -29.573 1.00 94.50 84 LEU A N 1
ATOM 680 C CA . LEU A 1 84 ? 17.547 3.478 -28.455 1.00 94.50 84 LEU A CA 1
ATOM 681 C C . LEU A 1 84 ? 16.231 2.963 -27.856 1.00 94.50 84 LEU A C 1
ATOM 683 O O . LEU A 1 84 ? 16.160 2.752 -26.648 1.00 94.50 84 LEU A O 1
ATOM 687 N N . ASP A 1 85 ? 15.210 2.702 -28.678 1.00 95.19 85 ASP A N 1
ATOM 688 C CA . ASP A 1 85 ? 13.901 2.240 -28.194 1.00 95.19 85 ASP A CA 1
ATOM 689 C C . ASP A 1 85 ? 13.993 0.926 -27.412 1.00 95.19 85 ASP A C 1
ATOM 691 O O . ASP A 1 85 ? 13.320 0.736 -26.399 1.00 95.19 85 ASP A O 1
ATOM 695 N N . THR A 1 86 ? 14.828 -0.006 -27.874 1.00 96.69 86 THR A N 1
ATOM 696 C CA . THR A 1 86 ? 15.024 -1.289 -27.192 1.00 96.69 86 THR A CA 1
ATOM 697 C C . THR A 1 86 ? 15.748 -1.088 -25.870 1.00 96.69 86 THR A C 1
ATOM 699 O O . THR A 1 86 ? 15.329 -1.666 -24.870 1.00 96.69 86 THR A O 1
ATOM 702 N N . ARG A 1 87 ? 16.778 -0.238 -25.830 1.00 95.25 87 ARG A N 1
ATOM 703 C CA . ARG A 1 87 ? 17.498 0.060 -24.584 1.00 95.25 87 ARG A CA 1
ATOM 704 C C . ARG A 1 87 ? 16.619 0.783 -23.571 1.00 95.25 87 ARG A C 1
ATOM 706 O O . ARG A 1 87 ? 16.600 0.396 -22.408 1.00 95.25 87 ARG A O 1
ATOM 713 N N . MET A 1 88 ? 15.839 1.767 -24.016 1.00 96.25 88 MET A N 1
ATOM 714 C CA . MET A 1 88 ? 14.905 2.487 -23.151 1.00 96.25 88 MET A CA 1
ATOM 715 C C . MET A 1 88 ? 13.829 1.565 -22.584 1.00 96.25 88 MET A C 1
ATOM 717 O O . MET A 1 88 ? 13.511 1.675 -21.407 1.00 96.25 88 MET A O 1
ATOM 721 N N . ARG A 1 89 ? 13.326 0.598 -23.366 1.00 96.81 89 ARG A N 1
ATOM 722 C CA . ARG A 1 89 ? 12.406 -0.424 -22.842 1.00 96.81 89 ARG A CA 1
ATOM 723 C C . ARG A 1 89 ? 13.032 -1.287 -21.747 1.00 96.81 89 ARG A C 1
ATOM 725 O O . ARG A 1 89 ? 12.330 -1.635 -20.804 1.00 96.81 89 ARG A O 1
ATOM 732 N N . LEU A 1 90 ? 14.312 -1.644 -21.867 1.00 96.50 90 LEU A N 1
ATOM 733 C CA . LEU A 1 90 ? 15.011 -2.410 -20.827 1.00 96.50 90 LEU A CA 1
ATOM 734 C C . LEU A 1 90 ? 15.153 -1.587 -19.542 1.00 96.50 90 LEU A C 1
ATOM 736 O O . LEU A 1 90 ? 14.813 -2.080 -18.474 1.00 96.50 90 LEU A O 1
ATOM 740 N N . ILE A 1 91 ? 15.538 -0.315 -19.661 1.00 96.31 91 ILE A N 1
ATOM 741 C CA . ILE A 1 91 ? 15.606 0.612 -18.522 1.00 96.31 91 ILE A CA 1
ATOM 742 C C . ILE A 1 91 ? 14.230 0.777 -17.866 1.00 96.31 91 ILE A C 1
ATOM 744 O O . ILE A 1 91 ? 14.114 0.709 -16.646 1.00 96.31 91 ILE A O 1
ATOM 748 N N . ASP A 1 92 ? 13.175 0.962 -18.661 1.00 97.81 92 ASP A N 1
ATOM 749 C CA . ASP A 1 92 ? 11.813 1.115 -18.145 1.00 97.81 92 ASP A CA 1
ATOM 750 C C . ASP A 1 92 ? 11.329 -0.164 -17.439 1.00 97.81 92 ASP A C 1
ATOM 752 O O . ASP A 1 92 ? 10.665 -0.083 -16.404 1.00 97.81 92 ASP A O 1
ATOM 756 N N . MET A 1 93 ? 11.707 -1.345 -17.941 1.00 97.62 93 MET A N 1
ATOM 757 C CA . MET A 1 93 ? 11.433 -2.623 -17.278 1.00 97.62 93 MET A CA 1
ATOM 758 C C . MET A 1 93 ? 12.161 -2.731 -15.930 1.00 97.62 93 MET A C 1
ATOM 760 O O . MET A 1 93 ? 11.545 -3.136 -14.942 1.00 97.62 93 MET A O 1
ATOM 764 N N . ASP A 1 94 ? 13.433 -2.336 -15.871 1.00 96.50 94 ASP A N 1
ATOM 765 C CA . ASP A 1 94 ? 14.220 -2.343 -14.634 1.00 96.50 94 ASP A CA 1
ATOM 766 C C . ASP A 1 94 ? 13.640 -1.368 -13.596 1.00 96.50 94 ASP A C 1
ATOM 768 O O . ASP A 1 94 ? 13.539 -1.701 -12.417 1.00 96.50 94 ASP A O 1
ATOM 772 N N . ILE A 1 95 ? 13.165 -0.195 -14.028 1.00 97.75 95 ILE A N 1
ATOM 773 C CA . ILE A 1 95 ? 12.481 0.772 -13.154 1.00 97.75 95 ILE A CA 1
ATOM 774 C C . ILE A 1 95 ? 11.220 0.158 -12.545 1.00 97.75 95 ILE A C 1
ATOM 776 O O . ILE A 1 95 ? 11.032 0.237 -11.332 1.00 97.75 95 ILE A O 1
ATOM 780 N N . VAL A 1 96 ? 10.362 -0.469 -13.357 1.00 97.19 96 VAL A N 1
ATOM 781 C CA . VAL A 1 96 ? 9.143 -1.128 -12.854 1.00 97.19 96 VAL A CA 1
ATOM 782 C C . VAL A 1 96 ? 9.495 -2.230 -11.854 1.00 97.19 96 VAL A C 1
ATOM 784 O O . VAL A 1 96 ? 8.852 -2.341 -10.812 1.00 97.19 96 VAL A O 1
ATOM 787 N N . TYR A 1 97 ? 10.549 -3.002 -12.121 1.00 97.00 97 TYR A N 1
ATOM 788 C CA . TYR A 1 97 ? 11.014 -4.041 -11.208 1.00 97.00 97 TYR A CA 1
ATOM 789 C C . TYR A 1 97 ? 11.478 -3.482 -9.852 1.00 97.00 97 TYR A C 1
ATOM 791 O O . TYR A 1 97 ? 11.147 -4.043 -8.804 1.00 97.00 97 TYR A O 1
ATOM 799 N N . GLU A 1 98 ? 12.196 -2.358 -9.840 1.00 96.38 98 GLU A N 1
ATOM 800 C CA . GLU A 1 98 ? 12.583 -1.692 -8.592 1.00 96.38 98 GLU A CA 1
ATOM 801 C C . GLU A 1 98 ? 11.372 -1.102 -7.845 1.00 96.38 98 GLU A C 1
ATOM 803 O O . GLU A 1 98 ? 11.288 -1.221 -6.620 1.00 96.38 98 GLU A O 1
ATOM 808 N N . LEU A 1 99 ? 10.382 -0.550 -8.555 1.00 96.19 99 LEU A N 1
ATOM 809 C CA . LEU A 1 99 ? 9.132 -0.074 -7.942 1.00 96.19 99 LEU A CA 1
ATOM 810 C C . LEU A 1 99 ? 8.325 -1.216 -7.297 1.00 96.19 99 LEU A C 1
ATOM 812 O O . LEU A 1 99 ? 7.777 -1.055 -6.201 1.00 96.19 99 LEU A O 1
ATOM 816 N N . ASP A 1 100 ? 8.297 -2.395 -7.919 1.00 96.00 100 ASP A N 1
ATOM 817 C CA . ASP A 1 100 ? 7.657 -3.588 -7.355 1.00 96.00 100 ASP A CA 1
ATOM 818 C C . ASP A 1 100 ? 8.352 -4.063 -6.065 1.00 96.00 100 ASP A C 1
ATOM 820 O O . ASP A 1 100 ? 7.686 -4.498 -5.114 1.00 96.00 100 ASP A O 1
ATOM 824 N N . LYS A 1 101 ? 9.688 -3.960 -5.988 1.00 96.19 101 LYS A N 1
ATOM 825 C CA . LYS A 1 101 ? 10.439 -4.263 -4.757 1.00 96.19 101 LYS A CA 1
ATOM 826 C C . LYS A 1 101 ? 10.092 -3.297 -3.632 1.00 96.19 101 LYS A C 1
ATOM 828 O O . LYS A 1 101 ? 9.835 -3.750 -2.516 1.00 96.19 101 LYS A O 1
ATOM 833 N N . ILE A 1 102 ? 10.042 -1.997 -3.924 1.00 95.69 102 ILE A N 1
ATOM 834 C CA . ILE A 1 102 ? 9.644 -0.968 -2.952 1.00 95.69 102 ILE A CA 1
ATOM 835 C C . ILE A 1 102 ? 8.233 -1.259 -2.438 1.00 95.69 102 ILE A C 1
ATOM 837 O O . ILE A 1 102 ? 8.019 -1.313 -1.229 1.00 95.69 102 ILE A O 1
ATOM 841 N N . THR A 1 103 ? 7.290 -1.540 -3.342 1.00 96.12 103 THR A N 1
ATOM 842 C CA . THR A 1 103 ? 5.905 -1.878 -2.978 1.00 96.12 103 THR A CA 1
ATOM 843 C C . THR A 1 103 ? 5.857 -3.100 -2.060 1.00 96.12 103 THR A C 1
ATOM 845 O O . THR A 1 103 ? 5.181 -3.089 -1.031 1.00 96.12 103 THR A O 1
ATOM 848 N N . THR A 1 104 ? 6.630 -4.142 -2.379 1.00 97.69 104 THR A N 1
ATOM 849 C CA . THR A 1 104 ? 6.738 -5.351 -1.549 1.00 97.69 104 THR A CA 1
ATOM 850 C C . THR A 1 104 ? 7.274 -5.025 -0.151 1.00 97.69 104 THR A C 1
ATOM 852 O O . THR A 1 104 ? 6.724 -5.482 0.851 1.00 97.69 104 THR A O 1
ATOM 855 N N . GLN A 1 105 ? 8.320 -4.201 -0.062 1.00 97.19 105 GLN A N 1
ATOM 856 C CA . GLN A 1 105 ? 8.917 -3.792 1.209 1.00 97.19 105 GLN A CA 1
ATOM 857 C C . GLN A 1 105 ? 7.970 -2.917 2.045 1.00 97.19 105 GLN A C 1
ATOM 859 O O . GLN A 1 105 ? 7.918 -3.064 3.269 1.00 97.19 105 GLN A O 1
ATOM 864 N N . GLN A 1 106 ? 7.198 -2.033 1.411 1.00 97.62 106 GLN A N 1
ATOM 865 C CA . GLN A 1 106 ? 6.175 -1.221 2.074 1.00 97.62 106 GLN A CA 1
ATOM 866 C C . GLN A 1 106 ? 5.045 -2.091 2.634 1.00 97.62 106 GLN A C 1
ATOM 868 O O . GLN A 1 106 ? 4.682 -1.937 3.800 1.00 97.62 106 GLN A O 1
ATOM 873 N N . GLN A 1 107 ? 4.533 -3.041 1.841 1.00 98.31 107 GLN A N 1
ATOM 874 C CA . GLN A 1 107 ? 3.518 -4.002 2.289 1.00 98.31 107 GLN A CA 1
ATOM 875 C C . GLN A 1 107 ? 3.985 -4.776 3.524 1.00 98.31 107 GLN A C 1
ATOM 877 O O . GLN A 1 107 ? 3.253 -4.901 4.504 1.00 98.31 107 GLN A O 1
ATOM 882 N N . ASP A 1 108 ? 5.218 -5.270 3.479 1.00 98.25 108 ASP A N 1
ATOM 883 C CA . ASP A 1 108 ? 5.843 -6.048 4.543 1.00 98.25 108 ASP A CA 1
ATOM 884 C C . ASP A 1 108 ? 6.098 -5.210 5.809 1.00 98.25 108 ASP A C 1
ATOM 886 O O . ASP A 1 108 ? 5.830 -5.643 6.930 1.00 98.25 108 ASP A O 1
ATOM 890 N N . THR A 1 109 ? 6.547 -3.964 5.642 1.00 98.00 109 THR A N 1
ATOM 891 C CA . THR A 1 109 ? 6.768 -3.035 6.759 1.00 98.00 109 THR A CA 1
ATOM 892 C C . THR A 1 109 ? 5.457 -2.672 7.453 1.00 98.00 109 THR A C 1
ATOM 894 O O . THR A 1 109 ? 5.390 -2.740 8.678 1.00 98.00 109 THR A O 1
ATOM 897 N N . LEU A 1 110 ? 4.396 -2.362 6.700 1.00 98.19 110 LEU A N 1
ATOM 898 C CA . LEU A 1 110 ? 3.079 -2.048 7.267 1.00 98.19 110 LEU A CA 1
ATOM 899 C C . LEU A 1 110 ? 2.426 -3.269 7.929 1.00 98.19 110 LEU A C 1
ATOM 901 O O . LEU A 1 110 ? 1.817 -3.134 8.990 1.00 98.19 110 LEU A O 1
ATOM 905 N N . ALA A 1 111 ? 2.613 -4.466 7.365 1.00 97.81 111 ALA A N 1
ATOM 906 C CA . ALA A 1 111 ? 2.167 -5.708 7.992 1.00 97.81 111 ALA A CA 1
ATOM 907 C C . ALA A 1 111 ? 2.876 -5.948 9.337 1.00 97.81 111 ALA A C 1
ATOM 909 O O . ALA A 1 111 ? 2.222 -6.254 10.333 1.00 97.81 111 ALA A O 1
ATOM 910 N N . ARG A 1 112 ? 4.201 -5.750 9.399 1.00 97.19 112 ARG A N 1
ATOM 911 C CA . ARG A 1 112 ? 4.973 -5.852 10.651 1.00 97.19 112 ARG A CA 1
ATOM 912 C C . ARG A 1 112 ? 4.628 -4.773 11.673 1.00 97.19 112 ARG A C 1
ATOM 914 O O . ARG A 1 112 ? 4.685 -5.049 12.865 1.00 97.19 112 ARG A O 1
ATOM 921 N N . ALA A 1 113 ? 4.258 -3.580 11.217 1.00 96.19 113 ALA A N 1
ATOM 922 C CA . ALA A 1 113 ? 3.765 -2.504 12.073 1.00 96.19 113 ALA A CA 1
ATOM 923 C C . ALA A 1 113 ? 2.356 -2.780 12.634 1.00 96.19 113 ALA A C 1
ATOM 925 O O . ALA A 1 113 ? 1.843 -1.987 13.417 1.00 96.19 113 ALA A O 1
ATOM 926 N N . GLY A 1 114 ? 1.722 -3.892 12.246 1.00 96.06 114 GLY A N 1
ATOM 927 C CA . GLY A 1 114 ? 0.409 -4.288 12.747 1.00 96.06 114 GLY A CA 1
ATOM 928 C C . GLY A 1 114 ? -0.753 -3.563 12.074 1.00 96.06 114 GLY A C 1
ATOM 929 O O . GLY A 1 114 ? -1.867 -3.613 12.592 1.00 96.06 114 GLY A O 1
ATOM 930 N N . VAL A 1 115 ? -0.531 -2.914 10.924 1.00 97.38 115 VAL A N 1
ATOM 931 C CA . VAL A 1 115 ? -1.596 -2.212 10.199 1.00 97.38 115 VAL A CA 1
ATOM 932 C C . VAL A 1 115 ? -2.540 -3.243 9.563 1.00 97.38 115 VAL A C 1
ATOM 934 O O . VAL A 1 115 ? -2.111 -4.039 8.718 1.00 97.38 115 VAL A O 1
ATOM 937 N N . PRO A 1 116 ? -3.836 -3.257 9.920 1.00 97.62 116 PRO A N 1
ATOM 938 C CA . PRO A 1 116 ? -4.778 -4.237 9.390 1.00 97.62 116 PRO A CA 1
ATOM 939 C C . PRO A 1 116 ? -4.943 -4.130 7.873 1.00 97.62 116 PRO A C 1
ATOM 941 O O . PRO A 1 116 ? -4.908 -3.045 7.302 1.00 97.62 116 PRO A O 1
ATOM 944 N N . GLY A 1 117 ? -5.153 -5.272 7.214 1.00 96.75 117 GLY A N 1
ATOM 945 C CA . GLY A 1 117 ? -5.307 -5.352 5.756 1.00 96.75 117 GLY A CA 1
ATOM 946 C C . GLY A 1 117 ? -3.990 -5.461 4.976 1.00 96.75 117 GLY A C 1
ATOM 947 O O . GLY A 1 117 ? -4.023 -5.739 3.774 1.00 96.75 117 GLY A O 1
ATOM 948 N N . PHE A 1 118 ? -2.835 -5.321 5.634 1.00 98.00 118 PHE A N 1
ATOM 949 C CA . PHE A 1 118 ? -1.534 -5.458 4.982 1.00 98.00 118 PHE A CA 1
ATOM 950 C C . PHE A 1 118 ? -0.988 -6.883 5.023 1.00 98.00 118 PHE A C 1
ATOM 952 O O . PHE A 1 118 ? -0.991 -7.566 6.044 1.00 98.00 118 PHE A O 1
ATOM 959 N N . ARG A 1 119 ? -0.508 -7.310 3.857 1.00 97.50 119 ARG A N 1
ATOM 960 C CA . ARG A 1 119 ? 0.323 -8.489 3.604 1.00 97.50 119 ARG A CA 1
ATOM 961 C C . ARG A 1 119 ? 1.020 -8.289 2.265 1.00 97.50 119 ARG A C 1
ATOM 963 O O . ARG A 1 119 ? 0.518 -7.535 1.428 1.00 97.50 119 ARG A O 1
ATOM 970 N N . ILE A 1 120 ? 2.113 -9.007 2.032 1.00 98.31 120 ILE A N 1
ATOM 971 C CA . ILE A 1 120 ? 2.716 -9.064 0.699 1.00 98.31 120 ILE A CA 1
ATOM 972 C C . ILE A 1 120 ? 1.725 -9.740 -0.253 1.00 98.31 120 ILE A C 1
ATOM 974 O O . ILE A 1 120 ? 1.274 -10.859 0.002 1.00 98.31 120 ILE A O 1
ATOM 978 N N . THR A 1 121 ? 1.360 -9.058 -1.336 1.00 98.00 121 THR A N 1
ATOM 979 C CA . THR A 1 121 ? 0.370 -9.566 -2.292 1.00 98.00 121 THR A CA 1
ATOM 980 C C . THR A 1 121 ? 0.514 -8.917 -3.660 1.00 98.00 121 THR A C 1
ATOM 982 O O . THR A 1 121 ? 0.817 -7.731 -3.774 1.00 98.00 121 THR A O 1
ATOM 985 N N . LYS A 1 122 ? 0.241 -9.705 -4.705 1.00 96.38 122 LYS A N 1
ATOM 986 C CA . LYS A 1 122 ? 0.109 -9.240 -6.097 1.00 96.38 122 LYS A CA 1
ATOM 987 C C . LYS A 1 122 ? -1.350 -9.185 -6.561 1.00 96.38 122 LYS A C 1
ATOM 989 O O . LYS A 1 122 ? -1.626 -8.892 -7.721 1.00 96.38 122 LYS A O 1
ATOM 994 N N . ASN A 1 123 ? -2.303 -9.511 -5.683 1.00 97.06 123 ASN A N 1
ATOM 995 C CA . ASN A 1 123 ? -3.718 -9.491 -6.028 1.00 97.06 123 ASN A CA 1
ATOM 996 C C . ASN A 1 123 ? -4.208 -8.042 -6.153 1.00 97.06 123 ASN A C 1
ATOM 998 O O . ASN A 1 123 ? -4.214 -7.303 -5.173 1.00 97.06 123 ASN A O 1
ATOM 1002 N N . CYS A 1 124 ? -4.687 -7.649 -7.335 1.00 95.81 124 CYS A N 1
ATOM 1003 C CA . CYS A 1 124 ? -5.108 -6.269 -7.583 1.00 95.81 124 CYS A CA 1
ATOM 1004 C C . CYS A 1 124 ? -6.203 -5.776 -6.623 1.00 95.81 124 CYS A C 1
ATOM 1006 O O . CYS A 1 124 ? -6.190 -4.607 -6.254 1.00 95.81 124 CYS A O 1
ATOM 1008 N N . ARG A 1 125 ? -7.142 -6.635 -6.196 1.00 94.88 125 ARG A N 1
ATOM 1009 C CA . ARG A 1 125 ? -8.209 -6.226 -5.264 1.00 94.88 125 ARG A CA 1
ATOM 1010 C C . ARG A 1 125 ? -7.646 -5.899 -3.885 1.00 94.88 125 ARG A C 1
ATOM 1012 O O . ARG A 1 125 ? -8.034 -4.894 -3.300 1.00 94.88 125 ARG A O 1
ATOM 1019 N N . GLU A 1 126 ? -6.709 -6.712 -3.405 1.00 96.44 126 GLU A N 1
ATOM 1020 C CA . GLU A 1 126 ? -6.031 -6.469 -2.129 1.00 96.44 126 GLU A CA 1
ATOM 1021 C C . GLU A 1 126 ? -5.140 -5.233 -2.191 1.00 96.44 126 GLU A C 1
ATOM 1023 O O . GLU A 1 126 ? -5.138 -4.448 -1.252 1.00 96.44 126 GLU A O 1
ATOM 1028 N N . ILE A 1 127 ? -4.438 -5.017 -3.307 1.00 97.06 127 ILE A N 1
ATOM 1029 C CA . ILE A 1 127 ? -3.636 -3.804 -3.507 1.00 97.06 127 ILE A CA 1
ATOM 1030 C C . ILE A 1 127 ? -4.542 -2.567 -3.489 1.00 97.06 127 ILE A C 1
ATOM 1032 O O . ILE A 1 127 ? -4.233 -1.597 -2.808 1.00 97.06 127 ILE A O 1
ATOM 1036 N N . ILE A 1 128 ? -5.698 -2.600 -4.162 1.00 96.94 128 ILE A N 1
ATOM 1037 C CA . ILE A 1 128 ? -6.673 -1.496 -4.120 1.00 96.94 128 ILE A CA 1
ATOM 1038 C C . ILE A 1 128 ? -7.144 -1.229 -2.684 1.00 96.94 128 ILE A C 1
ATOM 1040 O O . ILE A 1 128 ? -7.208 -0.068 -2.273 1.00 96.94 128 ILE A O 1
ATOM 1044 N N . LEU A 1 129 ? -7.432 -2.281 -1.910 1.00 97.31 129 LEU A N 1
ATOM 1045 C CA . LEU A 1 129 ? -7.795 -2.156 -0.499 1.00 97.31 129 LEU A CA 1
ATOM 1046 C C . LEU A 1 129 ? -6.658 -1.529 0.320 1.00 97.31 129 LEU A C 1
ATOM 1048 O O . LEU A 1 129 ? -6.890 -0.552 1.026 1.00 97.31 129 LEU A O 1
ATOM 1052 N N . GLN A 1 130 ? -5.432 -2.035 0.192 1.00 98.12 130 GLN A N 1
ATOM 1053 C CA . GLN A 1 130 ? -4.254 -1.502 0.881 1.00 98.12 130 GLN A CA 1
ATOM 1054 C C . GLN A 1 130 ? -4.038 -0.025 0.546 1.00 98.12 130 GLN A C 1
ATOM 1056 O O . GLN A 1 130 ? -3.897 0.792 1.452 1.00 98.12 130 GLN A O 1
ATOM 1061 N N . MET A 1 131 ? -4.128 0.354 -0.731 1.00 97.19 131 MET A N 1
ATOM 1062 C CA . MET A 1 131 ? -4.035 1.753 -1.155 1.00 97.19 131 MET A CA 1
ATOM 1063 C C . MET A 1 131 ? -5.163 2.611 -0.576 1.00 97.19 131 MET A C 1
ATOM 1065 O O . MET A 1 131 ? -4.931 3.757 -0.193 1.00 97.19 131 MET A O 1
ATOM 1069 N N . ALA A 1 132 ? -6.385 2.081 -0.469 1.00 98.12 132 ALA A N 1
ATOM 1070 C CA . ALA A 1 132 ? -7.475 2.782 0.200 1.00 98.12 132 ALA A CA 1
ATOM 1071 C C . ALA A 1 132 ? -7.175 3.003 1.692 1.00 98.12 132 ALA A C 1
ATOM 1073 O O . ALA A 1 132 ? -7.384 4.110 2.183 1.00 98.12 132 ALA A O 1
ATOM 1074 N N . ILE A 1 133 ? -6.616 2.010 2.386 1.00 98.38 133 ILE A N 1
ATOM 1075 C CA . ILE A 1 133 ? -6.211 2.145 3.790 1.00 98.38 133 ILE A CA 1
ATOM 1076 C C . ILE A 1 133 ? -5.109 3.207 3.936 1.00 98.38 133 ILE A C 1
ATOM 1078 O O . ILE A 1 133 ? -5.240 4.086 4.783 1.00 98.38 133 ILE A O 1
ATOM 1082 N N . ILE A 1 134 ? -4.085 3.220 3.071 1.00 97.81 134 ILE A N 1
ATOM 1083 C CA . ILE A 1 134 ? -3.045 4.274 3.085 1.00 97.81 134 ILE A CA 1
ATOM 1084 C C . ILE A 1 134 ? -3.674 5.659 2.906 1.00 97.81 134 ILE A C 1
ATOM 1086 O O . ILE A 1 134 ? -3.368 6.576 3.668 1.00 97.81 134 ILE A O 1
ATOM 1090 N N . ARG A 1 135 ? -4.590 5.826 1.939 1.00 97.62 135 ARG A N 1
ATOM 1091 C CA . ARG A 1 135 ? -5.281 7.112 1.717 1.00 97.62 135 ARG A CA 1
ATOM 1092 C C . ARG A 1 135 ? -6.056 7.569 2.947 1.00 97.62 135 ARG A C 1
ATOM 1094 O O . ARG A 1 135 ? -6.057 8.765 3.236 1.00 97.62 135 ARG A O 1
ATOM 1101 N N . PHE A 1 136 ? -6.696 6.642 3.655 1.00 98.25 136 PHE A N 1
ATOM 1102 C CA . PHE A 1 136 ? -7.367 6.951 4.911 1.00 98.25 136 PHE A CA 1
ATOM 1103 C C . PHE A 1 136 ? -6.369 7.433 5.970 1.00 98.25 136 PHE A C 1
ATOM 1105 O O . PHE A 1 136 ? -6.547 8.526 6.503 1.00 98.25 136 PHE A O 1
ATOM 1112 N N . ILE A 1 137 ? -5.289 6.681 6.215 1.00 97.94 137 ILE A N 1
ATOM 1113 C CA . ILE A 1 137 ? -4.276 7.017 7.229 1.00 97.94 137 ILE A CA 1
ATOM 1114 C C . ILE A 1 137 ? -3.670 8.400 6.960 1.00 97.94 137 ILE A C 1
ATOM 1116 O O . ILE A 1 137 ? -3.664 9.256 7.845 1.00 97.94 137 ILE A O 1
ATOM 1120 N N . VAL A 1 138 ? -3.237 8.653 5.721 1.00 96.62 138 VAL A N 1
ATOM 1121 C CA . VAL A 1 138 ? -2.671 9.948 5.306 1.00 96.62 138 VAL A CA 1
ATOM 1122 C C . VAL A 1 138 ? -3.707 11.073 5.423 1.00 96.62 138 VAL A C 1
ATOM 1124 O O . VAL A 1 138 ? -3.376 12.190 5.822 1.00 96.62 138 VAL A O 1
ATOM 1127 N N . GLY A 1 139 ? -4.971 10.806 5.084 1.00 96.44 139 GLY A N 1
ATOM 1128 C CA . GLY A 1 139 ? -6.058 11.779 5.202 1.00 96.44 139 GLY A CA 1
ATOM 1129 C C . GLY A 1 139 ? -6.328 12.188 6.652 1.00 96.44 139 GLY A C 1
ATOM 1130 O O . GLY A 1 139 ? -6.415 13.381 6.950 1.00 96.44 139 GLY A O 1
ATOM 1131 N N . VAL A 1 140 ? -6.401 11.207 7.554 1.00 95.75 140 VAL A N 1
ATOM 1132 C CA . VAL A 1 140 ? -6.578 11.429 8.994 1.00 95.75 140 VAL A CA 1
ATOM 1133 C C . VAL A 1 140 ? -5.385 12.184 9.575 1.00 95.75 140 VAL A C 1
ATOM 1135 O O . VAL A 1 140 ? -5.589 13.175 10.274 1.00 95.75 140 VAL A O 1
ATOM 1138 N N . GLN A 1 141 ? -4.152 11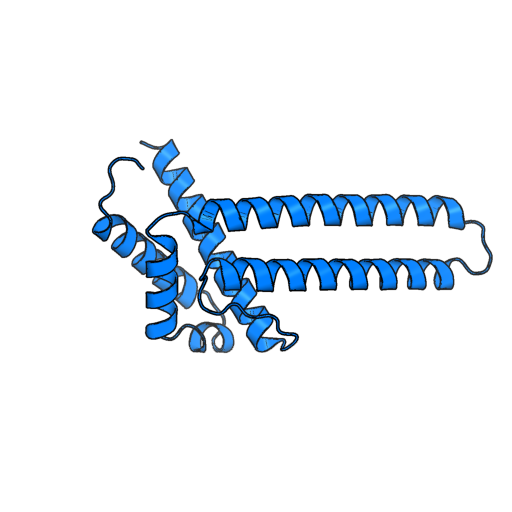.796 9.235 1.00 93.88 141 GLN A N 1
ATOM 1139 C CA . GLN A 1 141 ? -2.937 12.478 9.695 1.00 93.88 141 GLN A CA 1
ATOM 1140 C C . GLN A 1 141 ? -2.945 13.969 9.333 1.00 93.88 141 GLN A C 1
ATOM 1142 O O . GLN A 1 141 ? -2.707 14.816 10.193 1.00 93.88 141 GLN A O 1
ATOM 1147 N N . LYS A 1 142 ? -3.297 14.306 8.085 1.00 93.44 142 LYS A N 1
ATOM 1148 C CA . LYS A 1 142 ? -3.396 15.704 7.635 1.00 93.44 142 LYS A CA 1
ATOM 1149 C C . LYS A 1 142 ? -4.441 16.494 8.419 1.00 93.44 142 LYS A C 1
ATOM 1151 O O . LYS A 1 142 ? -4.204 17.641 8.785 1.00 93.44 142 LYS A O 1
ATOM 1156 N N . LYS A 1 143 ? -5.603 15.897 8.700 1.00 93.56 143 LYS A N 1
ATOM 1157 C CA . LYS A 1 143 ? -6.643 16.554 9.505 1.00 93.56 143 LYS A CA 1
ATOM 1158 C C . LYS A 1 143 ? -6.202 16.760 10.951 1.00 93.56 143 LYS A C 1
ATOM 1160 O O . LYS A 1 143 ? -6.417 17.838 11.493 1.00 93.56 143 LYS A O 1
ATOM 1165 N N . ILE A 1 144 ? -5.532 15.770 11.536 1.00 88.94 144 ILE A N 1
ATOM 1166 C CA . ILE A 1 144 ? -4.921 15.862 12.866 1.00 88.94 144 ILE A CA 1
ATOM 1167 C C . ILE A 1 144 ? -3.929 17.034 12.931 1.00 88.94 144 ILE A C 1
ATOM 1169 O O . ILE A 1 144 ? -4.020 17.854 13.843 1.00 88.94 144 ILE A O 1
ATOM 1173 N N . GLN A 1 145 ? -3.033 17.146 11.945 1.00 86.06 145 GLN A N 1
ATOM 1174 C CA . GLN A 1 145 ? -2.055 18.236 11.847 1.00 86.06 145 GLN A CA 1
ATOM 1175 C C . GLN A 1 145 ? -2.732 19.608 11.695 1.00 86.06 145 GLN A C 1
ATOM 1177 O O . GLN A 1 145 ? -2.340 20.575 12.346 1.00 86.06 145 GLN A O 1
ATOM 1182 N N . ASN A 1 146 ? -3.791 19.698 10.887 1.00 86.06 146 ASN A N 1
ATOM 1183 C CA . ASN A 1 146 ? -4.545 20.941 10.721 1.00 86.06 146 ASN A CA 1
ATOM 1184 C C . ASN A 1 146 ? -5.248 21.373 12.015 1.00 86.06 146 ASN A C 1
ATOM 1186 O O . ASN A 1 146 ? -5.230 22.555 12.343 1.00 86.06 146 ASN A O 1
ATOM 1190 N N . LEU A 1 147 ? -5.821 20.432 12.772 1.00 80.62 147 LEU A N 1
ATOM 1191 C CA . LEU A 1 147 ? -6.444 20.723 14.067 1.00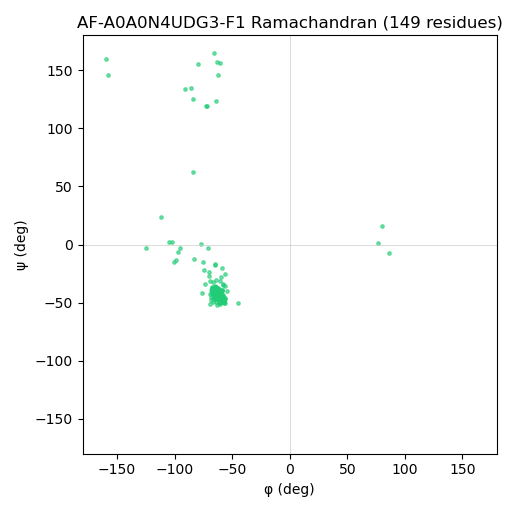 80.62 147 LEU A CA 1
ATOM 1192 C C . LEU A 1 147 ? -5.421 21.240 15.086 1.00 80.62 147 LEU A C 1
ATOM 1194 O O . LEU A 1 147 ? -5.723 22.169 15.833 1.00 80.62 147 LEU A O 1
ATOM 1198 N N . SER A 1 148 ? -4.202 20.689 15.094 1.00 73.00 148 SER A N 1
ATOM 1199 C CA . SER A 1 148 ? -3.137 21.178 15.977 1.00 73.00 148 SER A CA 1
ATOM 1200 C C . SER A 1 148 ? -2.586 22.549 15.598 1.00 73.00 148 SER A C 1
ATOM 1202 O O . SER A 1 148 ? -2.052 23.213 16.469 1.00 73.00 148 SER A O 1
ATOM 1204 N N . ASN A 1 149 ? -2.713 22.979 14.340 1.00 68.75 149 ASN A N 1
ATOM 1205 C CA . ASN A 1 149 ? -2.237 24.296 13.900 1.00 68.75 149 ASN A CA 1
ATOM 1206 C C . ASN A 1 149 ? -3.234 25.431 14.195 1.00 68.75 149 ASN A C 1
ATOM 1208 O O . ASN A 1 149 ? -2.894 26.599 14.030 1.00 68.75 149 ASN A O 1
ATOM 1212 N N . ILE A 1 150 ? -4.474 25.091 14.566 1.00 60.69 150 ILE A N 1
ATOM 1213 C CA . ILE A 1 150 ? -5.552 26.046 14.875 1.00 60.69 150 ILE A CA 1
ATOM 1214 C C . ILE A 1 150 ? -5.728 26.219 16.398 1.00 60.69 150 ILE A C 1
ATOM 1216 O O . ILE A 1 150 ? -6.375 27.171 16.830 1.00 60.69 150 ILE A O 1
ATOM 1220 N N . SER A 1 151 ? -5.154 25.314 17.201 1.00 51.22 151 SER A N 1
ATOM 1221 C CA . SER A 1 151 ? -5.157 25.372 18.674 1.00 51.22 151 SER A CA 1
ATOM 1222 C C . SER A 1 151 ? -3.900 26.055 19.196 1.00 51.22 151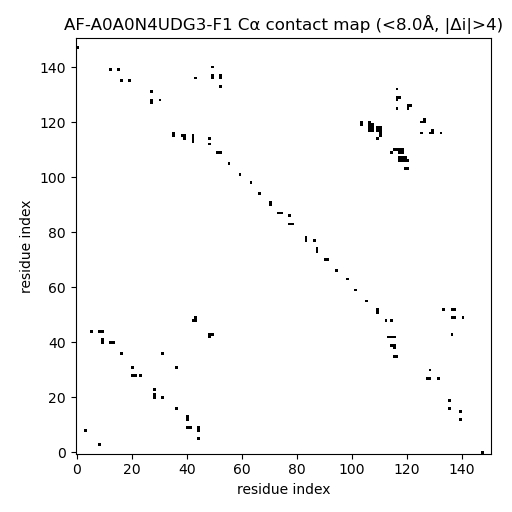 SER A C 1
ATOM 1224 O O . SER A 1 151 ? -4.015 26.785 20.201 1.00 51.22 151 SER A O 1
#

Organism: Dracunculus medinensis (NCBI:txid318479)

Foldseek 3Di:
DVPDDLVNQLVVLLVLLVVLLVPDDPLLSVVCDPVLSNQQSVLPSVPPVLVVLVVLVVVLVVLVVVLVVVLVVLCVVCVPPPCSVVVSVVSVVVSVVVVLVSVQVSLVSCVVSSRPLGDRDPDPSSVVNVVSSSVSSVVSVVVVVVVVVVD